Protein AF-G7GK60-F1 (afdb_monomer_lite)

Structure (mmCIF, N/CA/C/O backbone):
data_AF-G7GK60-F1
#
_entry.id   AF-G7GK60-F1
#
loop_
_atom_site.group_PDB
_atom_site.id
_atom_site.type_symbol
_atom_site.label_atom_id
_atom_site.label_alt_id
_atom_site.label_comp_id
_atom_site.label_asym_id
_atom_site.label_entity_id
_atom_site.label_seq_id
_atom_site.pdbx_PDB_ins_code
_atom_site.Cartn_x
_atom_site.Cartn_y
_atom_site.Cartn_z
_atom_site.occupancy
_atom_site.B_iso_or_equiv
_atom_site.auth_seq_id
_atom_site.auth_comp_id
_atom_site.auth_asym_id
_atom_site.auth_atom_id
_atom_site.pdbx_PDB_model_num
ATOM 1 N N . MET A 1 1 ? -18.541 -11.641 -3.230 1.00 50.59 1 MET A N 1
ATOM 2 C CA . MET A 1 1 ? -17.357 -12.045 -2.442 1.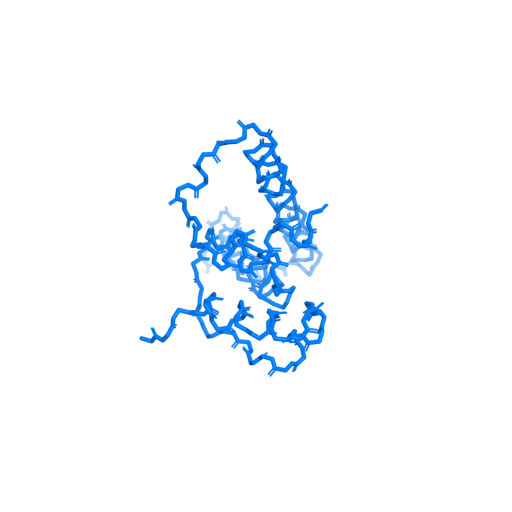00 50.59 1 MET A CA 1
ATOM 3 C C . MET A 1 1 ? -17.384 -11.275 -1.134 1.00 50.59 1 MET A C 1
ATOM 5 O O . MET A 1 1 ? -17.939 -10.181 -1.156 1.00 50.59 1 MET A O 1
ATOM 9 N N . PRO A 1 2 ? -16.880 -11.838 -0.026 1.00 58.62 2 PRO A N 1
ATOM 10 C CA . PRO A 1 2 ? -16.765 -11.103 1.232 1.00 58.62 2 PRO A CA 1
ATOM 11 C C . PRO A 1 2 ? -15.910 -9.845 1.036 1.00 58.62 2 PRO A C 1
ATOM 13 O O . PRO A 1 2 ? -15.005 -9.857 0.202 1.00 58.62 2 PRO A O 1
ATOM 16 N N . ASP A 1 3 ? -16.208 -8.781 1.779 1.00 79.81 3 ASP A N 1
ATOM 17 C CA . ASP A 1 3 ? -15.381 -7.575 1.801 1.00 79.81 3 ASP A CA 1
ATOM 18 C C . ASP A 1 3 ? -14.016 -7.924 2.422 1.00 79.81 3 ASP A C 1
ATOM 20 O O . ASP A 1 3 ? -13.942 -8.304 3.593 1.00 79.81 3 ASP A O 1
ATOM 24 N N . SER A 1 4 ? -12.948 -7.851 1.619 1.00 78.94 4 SER A N 1
ATOM 25 C CA . SER A 1 4 ? -11.566 -8.154 2.022 1.00 78.94 4 SER A CA 1
ATOM 26 C C . SER A 1 4 ? -11.163 -7.409 3.296 1.00 78.94 4 SER A C 1
ATOM 28 O O . SER A 1 4 ? -10.464 -7.952 4.149 1.00 78.94 4 SER A O 1
ATOM 30 N N . ARG A 1 5 ? -11.651 -6.176 3.441 1.00 76.81 5 ARG A N 1
ATOM 31 C CA . ARG A 1 5 ? -11.395 -5.306 4.586 1.00 76.81 5 ARG A CA 1
ATOM 32 C C . ARG A 1 5 ? -12.039 -5.847 5.856 1.00 76.81 5 ARG A C 1
ATOM 34 O O . ARG A 1 5 ? -11.348 -6.011 6.854 1.00 76.81 5 ARG A O 1
ATOM 41 N N . ALA A 1 6 ? -13.310 -6.246 5.792 1.00 79.06 6 ALA A N 1
ATOM 42 C CA . ALA A 1 6 ? -14.023 -6.854 6.919 1.00 79.06 6 ALA A CA 1
ATOM 43 C C . ALA A 1 6 ? -13.343 -8.138 7.429 1.00 79.06 6 ALA A C 1
ATOM 45 O O . ALA A 1 6 ? -13.316 -8.391 8.631 1.00 79.06 6 ALA A O 1
ATOM 46 N N . GLN A 1 7 ? -12.759 -8.938 6.530 1.00 79.94 7 GLN A N 1
ATOM 47 C CA . GLN A 1 7 ? -12.037 -10.158 6.906 1.00 79.94 7 GLN A CA 1
ATOM 48 C C . GLN A 1 7 ? -10.744 -9.868 7.670 1.00 79.94 7 GLN A C 1
ATOM 50 O O . GLN A 1 7 ? -10.505 -10.483 8.708 1.00 79.94 7 GLN A O 1
ATOM 55 N N . VAL A 1 8 ? -9.925 -8.934 7.175 1.00 79.62 8 VAL A N 1
ATOM 56 C CA . VAL A 1 8 ? -8.684 -8.532 7.854 1.00 79.62 8 VAL A CA 1
ATOM 57 C C . VAL A 1 8 ? -9.015 -7.911 9.212 1.00 79.62 8 VAL A C 1
ATOM 59 O O . VAL A 1 8 ? -8.446 -8.321 10.219 1.00 79.62 8 VAL A O 1
ATOM 62 N N . LEU A 1 9 ? -9.994 -7.003 9.265 1.00 78.19 9 LEU A N 1
ATOM 63 C CA . LEU A 1 9 ? -10.440 -6.353 10.503 1.00 78.19 9 LEU A CA 1
ATOM 64 C C . LEU A 1 9 ? -10.873 -7.354 11.576 1.00 78.19 9 LEU A C 1
ATOM 66 O O . LEU A 1 9 ? -10.480 -7.207 12.730 1.00 78.19 9 LEU A O 1
ATOM 70 N N . ALA A 1 10 ? -11.651 -8.380 11.213 1.00 79.56 10 ALA A N 1
ATOM 71 C CA . ALA A 1 10 ? -12.112 -9.389 12.164 1.00 79.56 10 ALA A CA 1
ATOM 72 C C . ALA A 1 10 ? -10.938 -10.110 12.849 1.00 79.56 10 ALA A C 1
ATOM 74 O O . ALA A 1 10 ? -10.930 -10.257 14.070 1.00 79.56 10 ALA A O 1
ATOM 75 N N . VAL A 1 11 ? -9.917 -10.491 12.075 1.00 78.81 11 VAL A N 1
ATOM 76 C CA . VAL A 1 11 ? -8.744 -11.205 12.598 1.00 78.81 11 VAL A CA 1
ATOM 77 C C . VAL A 1 11 ? -7.814 -10.276 13.376 1.00 78.81 11 VAL A C 1
ATOM 79 O O . VAL A 1 11 ? -7.332 -10.655 14.441 1.00 78.81 11 VAL A O 1
ATOM 82 N N . VAL A 1 12 ? -7.596 -9.041 12.910 1.00 77.06 12 VAL A N 1
ATOM 83 C CA . VAL A 1 12 ? -6.812 -8.052 13.670 1.00 77.06 12 VAL A CA 1
ATOM 84 C C . VAL A 1 12 ? -7.484 -7.757 15.018 1.00 77.06 12 VAL A C 1
ATOM 86 O O . VAL A 1 12 ? -6.796 -7.667 16.035 1.00 77.06 12 VAL A O 1
ATOM 89 N N . ASN A 1 13 ? -8.817 -7.653 15.063 1.00 76.69 13 ASN A N 1
ATOM 90 C CA . ASN A 1 13 ? -9.555 -7.452 16.313 1.00 76.69 13 ASN A CA 1
ATOM 91 C C . ASN A 1 13 ? -9.426 -8.636 17.278 1.00 76.69 13 ASN A C 1
ATOM 93 O O . ASN A 1 13 ? -9.263 -8.414 18.480 1.00 76.69 13 ASN A O 1
ATOM 97 N N . GLU A 1 14 ? -9.475 -9.868 16.764 1.00 79.00 14 GLU A N 1
ATOM 98 C CA . GLU A 1 14 ? -9.313 -11.091 17.557 1.00 79.00 14 GLU A CA 1
ATOM 99 C C . GLU A 1 14 ? -7.897 -11.217 18.135 1.00 79.00 14 GLU A C 1
ATOM 101 O O . GLU A 1 14 ? -7.728 -11.541 19.310 1.00 79.00 14 GLU A O 1
ATOM 106 N N . LEU A 1 15 ? -6.878 -10.920 17.328 1.00 78.69 15 LEU A N 1
ATOM 107 C CA . LEU A 1 15 ? -5.473 -11.100 17.695 1.00 78.69 15 LEU A CA 1
ATOM 108 C C . LEU A 1 15 ? -4.875 -9.910 18.452 1.00 78.69 15 LEU A C 1
ATOM 110 O O . LEU A 1 15 ? -3.854 -10.064 19.116 1.00 78.69 15 LEU A O 1
ATOM 114 N N . ALA A 1 16 ? -5.482 -8.726 18.327 1.00 74.38 16 ALA A N 1
ATOM 115 C CA . ALA A 1 16 ? -4.938 -7.447 18.785 1.00 74.38 16 ALA A CA 1
ATOM 116 C C . ALA A 1 16 ? -3.502 -7.157 18.288 1.00 74.38 16 ALA A C 1
ATOM 118 O O . ALA A 1 16 ? -2.800 -6.343 18.885 1.00 74.38 16 ALA A O 1
ATOM 119 N N . ASP A 1 17 ? -3.077 -7.791 17.187 1.00 71.81 17 ASP A N 1
ATOM 120 C CA . ASP A 1 17 ? -1.750 -7.650 16.583 1.00 71.81 17 ASP A CA 1
ATOM 121 C C . ASP A 1 17 ? -1.847 -7.669 15.043 1.00 71.81 17 ASP A C 1
ATOM 123 O O . ASP A 1 17 ? -2.212 -8.683 14.443 1.00 71.81 17 ASP A O 1
ATOM 127 N N . CYS A 1 18 ? -1.511 -6.549 14.391 1.00 67.19 18 CYS A N 1
ATOM 128 C CA . CYS A 1 18 ? -1.507 -6.409 12.932 1.00 67.19 18 CYS A CA 1
ATOM 129 C C . CYS A 1 18 ? -0.425 -7.263 12.257 1.00 67.19 18 CYS A C 1
ATOM 131 O O . CYS A 1 18 ? -0.633 -7.752 11.149 1.00 67.19 18 CYS A O 1
ATOM 133 N N . THR A 1 19 ? 0.718 -7.467 12.915 1.00 69.56 19 THR A N 1
ATOM 134 C CA . THR A 1 19 ? 1.818 -8.282 12.379 1.00 69.56 19 THR A CA 1
ATOM 135 C C . THR A 1 19 ? 1.397 -9.743 12.335 1.00 69.56 19 THR A C 1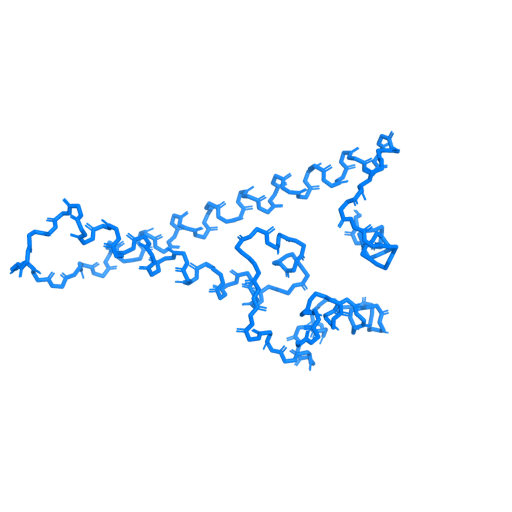
ATOM 137 O O . THR A 1 19 ? 1.524 -10.396 11.304 1.00 69.56 19 THR A O 1
ATOM 140 N N . LEU A 1 20 ? 0.806 -10.231 13.428 1.00 72.44 20 LEU A N 1
ATOM 141 C CA . LEU A 1 20 ? 0.299 -11.599 13.512 1.00 72.44 20 LEU A CA 1
ATOM 142 C C . LEU A 1 20 ? -0.899 -11.824 12.577 1.00 72.44 20 LEU A C 1
ATOM 144 O O . LEU A 1 20 ? -0.996 -12.859 11.918 1.00 72.44 20 LEU A O 1
ATOM 148 N N . ALA A 1 21 ? -1.792 -10.838 12.454 1.00 71.12 21 ALA A N 1
ATOM 149 C CA . ALA A 1 21 ? -2.8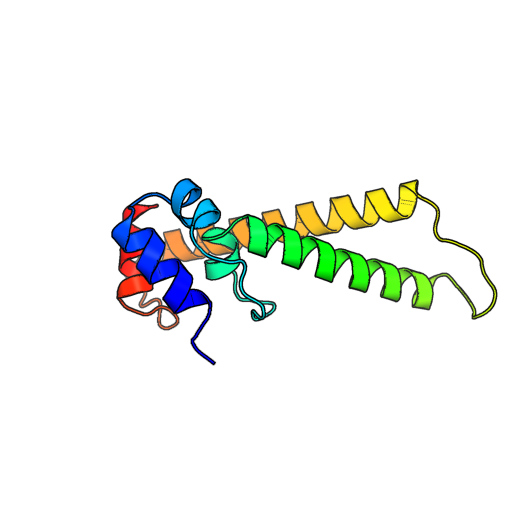82 -10.895 11.485 1.00 71.12 21 ALA A CA 1
ATOM 150 C C . ALA A 1 21 ? -2.357 -11.000 10.042 1.00 71.12 21 ALA A C 1
ATOM 152 O O . ALA A 1 21 ? -2.884 -11.790 9.258 1.00 71.12 21 ALA A O 1
ATOM 153 N N . ALA A 1 22 ? -1.280 -10.286 9.705 1.00 69.25 22 ALA A N 1
ATOM 154 C CA . ALA A 1 22 ? -0.622 -10.395 8.406 1.00 69.25 22 ALA A CA 1
ATOM 155 C C . ALA A 1 22 ? 0.077 -11.751 8.177 1.00 69.25 22 ALA A C 1
ATOM 157 O O . ALA A 1 22 ? 0.425 -12.072 7.046 1.00 69.25 22 ALA A O 1
ATOM 158 N N . GLU A 1 23 ? 0.274 -12.594 9.187 1.00 77.00 23 GLU A N 1
ATOM 159 C CA . GLU A 1 23 ? 0.771 -13.961 8.975 1.00 77.00 23 GLU A CA 1
ATOM 160 C C . GLU A 1 23 ? -0.368 -14.961 8.757 1.00 77.00 23 GLU A C 1
ATOM 162 O O . GLU A 1 23 ? -0.246 -15.892 7.959 1.00 77.00 23 GLU A O 1
ATOM 167 N N . ILE A 1 24 ? -1.495 -14.752 9.439 1.00 75.94 24 ILE A N 1
ATOM 168 C CA . ILE A 1 24 ? -2.599 -15.716 9.501 1.00 75.94 24 ILE A CA 1
ATOM 169 C C . ILE A 1 24 ? -3.636 -15.463 8.404 1.00 75.94 24 ILE A C 1
ATOM 171 O O . ILE A 1 24 ? -4.196 -16.408 7.841 1.00 75.94 24 ILE A O 1
ATOM 175 N N . VAL A 1 25 ? -3.897 -14.197 8.069 1.00 77.19 25 VAL A N 1
ATOM 176 C CA . VAL A 1 25 ? -4.889 -13.841 7.052 1.00 77.19 25 VAL A CA 1
ATOM 177 C C . VAL A 1 25 ? -4.296 -14.083 5.662 1.00 77.19 25 VAL A C 1
ATOM 179 O O . VAL A 1 25 ? -3.232 -13.542 5.343 1.00 77.19 25 VAL A O 1
ATOM 182 N N . PRO A 1 26 ? -4.957 -14.861 4.788 1.00 81.25 26 PRO A N 1
ATOM 183 C CA . PRO A 1 26 ? -4.544 -14.972 3.396 1.00 81.25 26 PRO A CA 1
ATOM 184 C C . PRO A 1 26 ? -4.590 -13.610 2.703 1.00 81.25 26 PRO A C 1
ATOM 186 O O . PRO A 1 26 ? -5.537 -12.851 2.903 1.00 81.25 26 PRO A O 1
ATOM 189 N N . LEU A 1 27 ? -3.610 -13.326 1.839 1.00 82.00 27 LEU A N 1
ATOM 190 C CA . LEU A 1 27 ? -3.605 -12.083 1.070 1.00 82.00 27 LEU A CA 1
ATOM 191 C C . LEU A 1 27 ? -4.920 -11.952 0.271 1.00 82.00 27 LEU A C 1
ATOM 193 O O . LEU A 1 27 ? -5.260 -12.862 -0.501 1.00 82.00 27 LEU A O 1
ATOM 197 N N . PRO A 1 28 ? -5.656 -10.837 0.417 1.00 84.25 28 PRO A N 1
ATOM 198 C CA . PRO A 1 28 ? -6.848 -10.575 -0.371 1.00 84.25 28 PRO A CA 1
ATOM 199 C C . PRO A 1 28 ? -6.582 -10.677 -1.873 1.00 84.25 28 PRO A C 1
ATOM 201 O O . PRO A 1 28 ? -5.586 -10.174 -2.385 1.00 84.25 28 PRO A O 1
ATOM 204 N N . LYS A 1 29 ? -7.505 -11.291 -2.620 1.00 83.75 29 LYS A N 1
ATOM 205 C CA . LYS A 1 29 ? -7.374 -11.408 -4.086 1.00 83.75 29 LYS A CA 1
ATOM 206 C C . LYS A 1 29 ? -7.727 -10.117 -4.828 1.00 83.75 29 LYS A C 1
ATOM 208 O O . LYS A 1 29 ? -7.382 -9.980 -5.999 1.00 83.75 29 LYS A O 1
ATOM 213 N N . GLN A 1 30 ? -8.490 -9.229 -4.189 1.00 86.38 30 GLN A N 1
ATOM 214 C CA . GLN A 1 30 ? -9.010 -7.993 -4.769 1.00 86.38 30 GLN A CA 1
ATOM 215 C C . GLN A 1 30 ? -9.132 -6.915 -3.684 1.00 86.38 30 GLN A C 1
ATOM 217 O O . GLN A 1 30 ? -9.516 -7.216 -2.552 1.00 86.38 30 GLN A O 1
ATOM 222 N N . TRP A 1 31 ? -8.837 -5.672 -4.063 1.00 91.69 31 TRP A N 1
ATOM 223 C CA . TRP A 1 31 ? -8.995 -4.454 -3.264 1.00 91.69 31 TRP A CA 1
ATOM 224 C C . TRP A 1 31 ? -9.267 -3.262 -4.193 1.00 91.69 31 TRP A C 1
ATOM 226 O O . TRP A 1 31 ? -9.051 -3.346 -5.410 1.00 91.69 31 TRP A O 1
ATOM 236 N N . ARG A 1 32 ? -9.758 -2.150 -3.636 1.00 88.94 32 ARG A N 1
ATOM 237 C CA . ARG A 1 32 ? -9.914 -0.891 -4.381 1.00 88.94 32 ARG A CA 1
ATOM 238 C C . ARG A 1 32 ? -8.608 -0.101 -4.371 1.00 88.94 32 ARG A C 1
ATOM 240 O O . ARG A 1 32 ? -7.812 -0.222 -3.453 1.00 88.94 32 ARG A O 1
ATOM 247 N N . SER A 1 33 ? -8.369 0.720 -5.392 1.00 88.00 33 SER A N 1
ATOM 248 C CA . SER A 1 33 ? -7.114 1.487 -5.501 1.00 88.00 33 SER A CA 1
ATOM 249 C C . SER A 1 33 ? -6.940 2.582 -4.444 1.00 88.00 33 SER A C 1
ATOM 251 O O . SER A 1 33 ? -5.835 3.095 -4.287 1.00 88.00 33 SER A O 1
ATOM 253 N N . ASP A 1 34 ? -8.030 2.952 -3.782 1.00 88.31 34 ASP A N 1
ATOM 254 C CA . ASP A 1 34 ? -8.159 3.968 -2.740 1.00 88.31 34 ASP A CA 1
ATOM 255 C C . ASP A 1 34 ? -8.454 3.355 -1.358 1.00 88.31 34 ASP A C 1
ATOM 257 O O . ASP A 1 34 ? -8.858 4.065 -0.443 1.00 88.31 34 ASP A O 1
ATOM 261 N N . ASP A 1 35 ? -8.243 2.046 -1.185 1.00 89.44 35 ASP A N 1
ATOM 262 C CA . ASP A 1 35 ? -8.499 1.330 0.071 1.00 89.44 35 ASP A CA 1
ATOM 263 C C . ASP A 1 35 ? -7.363 1.539 1.093 1.00 89.44 35 ASP A C 1
ATOM 265 O O . ASP A 1 35 ? -6.691 0.605 1.534 1.00 89.44 35 ASP A O 1
ATOM 269 N N . TYR A 1 36 ? -7.106 2.804 1.441 1.00 87.62 36 TYR A N 1
ATOM 270 C CA . TYR A 1 36 ? -5.985 3.204 2.300 1.00 87.62 36 TYR A CA 1
ATOM 271 C C . TYR A 1 36 ? -6.045 2.587 3.697 1.00 87.62 36 TYR A C 1
ATOM 273 O O . TYR A 1 36 ? -4.996 2.343 4.293 1.00 87.62 36 TYR A O 1
ATOM 281 N N . LEU A 1 37 ? -7.246 2.281 4.198 1.00 85.50 37 LEU A N 1
ATOM 282 C CA . LEU A 1 37 ? -7.393 1.567 5.460 1.00 85.50 37 LEU A CA 1
ATOM 283 C C . LEU A 1 37 ? -6.847 0.140 5.345 1.00 85.50 37 LEU A C 1
ATOM 285 O O . LEU A 1 37 ? -6.061 -0.279 6.189 1.00 85.50 37 LEU A O 1
ATOM 289 N N . LEU A 1 38 ? -7.199 -0.591 4.284 1.00 86.56 38 LEU A N 1
ATOM 290 C CA . LEU A 1 38 ? -6.674 -1.936 4.058 1.00 86.56 38 LEU A CA 1
ATOM 291 C C . LEU A 1 38 ? -5.151 -1.930 3.850 1.00 86.56 38 LEU A C 1
ATOM 293 O O . LEU A 1 38 ? -4.464 -2.805 4.370 1.00 86.56 38 LEU A O 1
ATOM 297 N N . PHE A 1 39 ? -4.617 -0.934 3.138 1.00 90.00 39 PHE A N 1
ATOM 298 C CA . PHE A 1 39 ? -3.167 -0.769 2.961 1.00 90.00 39 PHE A CA 1
ATOM 299 C C . PHE A 1 39 ? -2.449 -0.517 4.289 1.00 90.00 39 PHE A C 1
ATOM 301 O O . PHE A 1 39 ? -1.329 -0.981 4.485 1.00 90.00 39 PHE A O 1
ATOM 308 N N . TRP A 1 40 ? -3.085 0.216 5.202 1.00 85.31 40 TRP A N 1
ATOM 309 C CA . TRP A 1 40 ? -2.541 0.464 6.531 1.00 85.31 40 TRP A CA 1
ATOM 310 C C . TRP A 1 40 ? -2.607 -0.777 7.433 1.00 85.31 40 TRP A C 1
ATOM 312 O O . TRP A 1 40 ? -1.650 -1.048 8.155 1.00 85.31 40 TRP A O 1
ATOM 322 N N . LEU A 1 41 ? -3.700 -1.544 7.364 1.00 82.25 41 LEU A N 1
ATOM 323 C CA . LEU A 1 41 ? -3.921 -2.740 8.186 1.00 82.25 41 LEU A CA 1
ATOM 324 C C . LEU A 1 41 ? -3.067 -3.944 7.762 1.00 82.25 41 LEU A C 1
ATOM 326 O O . LEU A 1 41 ? -2.658 -4.727 8.616 1.00 82.25 41 LEU A O 1
ATOM 330 N N . ASP A 1 42 ? -2.808 -4.113 6.462 1.00 86.19 42 ASP A N 1
ATOM 331 C CA . ASP A 1 42 ? -2.014 -5.224 5.929 1.00 86.19 42 ASP A CA 1
ATOM 332 C C . ASP A 1 42 ? -0.875 -4.709 5.025 1.00 86.19 42 ASP A C 1
ATOM 334 O O . ASP A 1 42 ? -1.093 -4.421 3.839 1.00 86.19 42 ASP A O 1
ATOM 338 N N . PRO A 1 43 ? 0.373 -4.650 5.537 1.00 85.12 43 PRO A N 1
ATOM 339 C CA . PRO A 1 43 ? 1.534 -4.189 4.776 1.00 85.12 43 PRO A CA 1
ATOM 340 C C . PRO A 1 43 ? 1.790 -4.976 3.484 1.00 85.12 43 PRO A C 1
ATOM 342 O O . PRO A 1 43 ? 2.380 -4.447 2.541 1.00 85.12 43 PRO A O 1
ATOM 345 N N . ARG A 1 44 ? 1.335 -6.233 3.400 1.00 89.06 44 ARG A N 1
ATOM 346 C CA . ARG A 1 44 ? 1.483 -7.053 2.188 1.00 89.06 44 ARG A CA 1
ATOM 347 C C . ARG A 1 44 ? 0.553 -6.564 1.082 1.00 89.06 44 ARG A C 1
ATOM 349 O O . ARG A 1 44 ? 0.925 -6.610 -0.089 1.00 89.06 44 ARG A O 1
ATOM 356 N N . VAL A 1 45 ? -0.638 -6.075 1.440 1.00 91.00 45 VAL A N 1
ATOM 357 C CA . VAL A 1 45 ? -1.554 -5.443 0.479 1.00 91.00 45 VAL A CA 1
ATOM 358 C C . VAL A 1 45 ? -0.976 -4.111 0.008 1.00 91.00 45 VAL A C 1
ATOM 360 O O . VAL A 1 45 ? -1.033 -3.829 -1.188 1.00 91.00 45 VAL A O 1
ATOM 363 N N . ALA A 1 46 ? -0.358 -3.329 0.900 1.00 91.75 46 ALA A N 1
ATOM 364 C CA . ALA A 1 46 ? 0.338 -2.101 0.510 1.00 91.75 46 ALA A CA 1
ATOM 365 C C . ALA A 1 46 ? 1.476 -2.370 -0.490 1.00 91.75 46 ALA A C 1
ATOM 367 O O . ALA A 1 46 ? 1.560 -1.688 -1.512 1.00 91.75 46 ALA A O 1
ATOM 368 N N . GLU A 1 47 ? 2.307 -3.392 -0.257 1.00 93.12 47 GLU A N 1
ATOM 369 C CA . GLU A 1 47 ? 3.375 -3.757 -1.199 1.00 93.12 47 GLU A CA 1
ATOM 370 C C . GLU A 1 47 ? 2.806 -4.256 -2.537 1.00 93.12 47 GLU A C 1
ATOM 372 O O . GLU A 1 47 ? 3.241 -3.816 -3.602 1.00 93.12 47 GLU A O 1
ATOM 377 N N . ALA A 1 48 ? 1.771 -5.101 -2.514 1.00 93.31 48 ALA A N 1
ATOM 378 C CA . ALA A 1 48 ? 1.124 -5.577 -3.737 1.00 93.31 48 ALA A CA 1
ATOM 379 C C . ALA A 1 48 ? 0.479 -4.431 -4.546 1.00 93.31 48 ALA A C 1
ATOM 381 O O . ALA A 1 48 ? 0.480 -4.441 -5.785 1.00 93.31 48 ALA A O 1
ATOM 382 N N . GLU A 1 49 ? -0.059 -3.417 -3.866 1.00 95.69 49 GLU A N 1
ATOM 383 C CA . GLU A 1 49 ? -0.553 -2.193 -4.493 1.00 95.69 49 GLU A CA 1
ATOM 384 C C . GLU A 1 49 ? 0.589 -1.354 -5.081 1.00 95.69 49 GLU A C 1
ATOM 386 O O . GLU A 1 49 ? 0.463 -0.882 -6.217 1.00 95.69 49 GLU A O 1
ATOM 391 N N . ALA A 1 50 ? 1.713 -1.215 -4.372 1.00 95.94 50 ALA A N 1
ATOM 392 C CA . ALA A 1 50 ? 2.904 -0.549 -4.891 1.00 95.94 50 ALA A CA 1
ATOM 393 C C . ALA A 1 50 ? 3.390 -1.225 -6.182 1.00 95.94 50 ALA A C 1
ATOM 395 O O . ALA A 1 50 ? 3.512 -0.562 -7.210 1.00 95.94 50 ALA 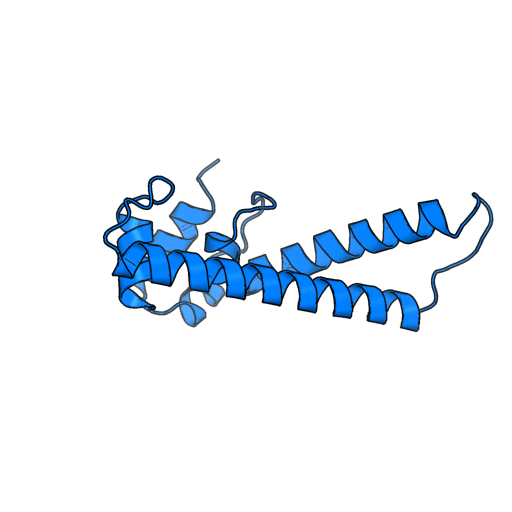A O 1
ATOM 396 N N . GLU A 1 51 ? 3.534 -2.553 -6.198 1.00 95.38 51 GLU A N 1
ATOM 397 C CA . GLU A 1 51 ? 3.911 -3.311 -7.398 1.00 95.38 51 GLU A CA 1
ATOM 398 C C . GLU A 1 51 ? 2.926 -3.114 -8.561 1.00 95.38 51 GLU A C 1
ATOM 400 O O . GLU A 1 51 ? 3.312 -3.002 -9.733 1.00 95.38 51 GLU A O 1
ATOM 405 N N . ARG A 1 52 ? 1.620 -3.073 -8.270 1.00 95.12 52 ARG A N 1
ATOM 406 C CA . ARG A 1 52 ? 0.582 -2.803 -9.274 1.00 95.12 52 ARG A CA 1
ATOM 407 C C . ARG A 1 52 ? 0.731 -1.399 -9.865 1.00 95.12 52 ARG A C 1
ATOM 409 O O . ARG A 1 52 ? 0.618 -1.242 -11.086 1.00 95.12 52 ARG A O 1
ATOM 416 N N . ARG A 1 53 ? 0.986 -0.387 -9.031 1.00 96.38 53 ARG A N 1
ATOM 417 C CA . ARG A 1 53 ? 1.223 1.003 -9.454 1.00 96.38 53 ARG A CA 1
ATOM 418 C C . ARG A 1 53 ? 2.529 1.137 -10.238 1.00 96.38 53 ARG A C 1
ATOM 420 O O . ARG A 1 53 ? 2.512 1.768 -11.292 1.00 96.38 53 ARG A O 1
ATOM 427 N N . THR A 1 54 ? 3.600 0.460 -9.825 1.00 95.88 54 THR A N 1
ATOM 428 C CA . THR A 1 54 ? 4.879 0.403 -10.549 1.00 95.88 54 THR A CA 1
ATOM 429 C C . THR A 1 54 ? 4.699 -0.189 -11.941 1.00 95.88 54 THR A C 1
ATOM 431 O O . THR A 1 54 ? 5.103 0.432 -12.919 1.00 95.88 54 THR A O 1
ATOM 434 N N . ARG A 1 55 ? 3.997 -1.324 -12.083 1.00 94.00 55 ARG A N 1
ATOM 435 C CA . ARG A 1 55 ? 3.689 -1.901 -13.408 1.00 94.00 55 ARG A CA 1
ATOM 436 C C . ARG A 1 55 ? 2.928 -0.928 -14.312 1.00 94.00 55 ARG A C 1
ATOM 438 O O . ARG A 1 55 ? 3.219 -0.840 -15.504 1.00 94.00 55 ARG A O 1
ATOM 445 N N . ARG A 1 56 ? 1.970 -0.175 -13.761 1.00 94.50 56 ARG A N 1
ATOM 446 C CA . ARG A 1 56 ? 1.233 0.858 -14.511 1.00 94.50 56 ARG A CA 1
ATOM 447 C C . ARG A 1 56 ? 2.122 2.035 -14.903 1.00 94.50 56 ARG A C 1
ATOM 449 O O . ARG A 1 56 ? 2.010 2.511 -16.028 1.00 94.50 56 ARG A O 1
ATOM 456 N N . ALA A 1 57 ? 2.979 2.501 -13.999 1.00 94.19 57 ALA A N 1
ATOM 457 C CA . ALA A 1 57 ? 3.916 3.586 -14.264 1.00 94.19 57 ALA A CA 1
ATOM 458 C C . ALA A 1 57 ? 4.921 3.195 -15.355 1.00 94.19 57 ALA A C 1
ATOM 460 O O . ALA A 1 57 ? 5.104 3.949 -16.303 1.00 94.19 57 ALA A O 1
ATOM 461 N N . ILE A 1 58 ? 5.454 1.973 -15.298 1.00 91.25 58 ILE A N 1
ATOM 462 C CA . ILE A 1 58 ? 6.301 1.388 -16.343 1.00 91.25 58 ILE A CA 1
ATOM 463 C C . ILE A 1 58 ? 5.573 1.345 -17.693 1.00 91.25 58 ILE A C 1
ATOM 465 O O . ILE A 1 58 ? 6.134 1.750 -18.707 1.00 91.25 58 ILE A O 1
ATOM 469 N N . SER A 1 59 ? 4.313 0.895 -17.721 1.00 90.19 59 SER A N 1
ATOM 470 C CA . SER A 1 59 ? 3.514 0.886 -18.956 1.00 90.19 59 SER A CA 1
ATOM 471 C C . SER A 1 59 ? 3.352 2.292 -19.538 1.00 90.19 59 SER A C 1
ATOM 473 O O . SER A 1 59 ? 3.563 2.486 -20.728 1.00 90.19 59 SER A O 1
ATOM 475 N N . ARG A 1 60 ? 3.036 3.288 -18.699 1.00 90.50 60 ARG A N 1
ATOM 476 C CA . ARG A 1 60 ? 2.920 4.690 -19.132 1.00 90.50 60 ARG A CA 1
ATOM 477 C C . ARG A 1 60 ? 4.248 5.251 -19.625 1.00 90.50 60 ARG A C 1
ATOM 479 O O . ARG A 1 60 ? 4.266 6.002 -20.593 1.00 90.50 60 ARG A O 1
ATOM 486 N N . TRP A 1 61 ? 5.346 4.896 -18.965 1.00 89.00 61 TRP A N 1
ATOM 487 C CA . TRP A 1 61 ? 6.681 5.291 -19.387 1.00 89.00 61 TRP A CA 1
ATOM 488 C C . TRP A 1 61 ? 6.973 4.757 -20.792 1.00 89.00 61 TRP A C 1
ATOM 490 O O . TRP A 1 61 ? 7.409 5.532 -21.643 1.00 89.00 61 TRP A O 1
ATOM 500 N N . TYR A 1 62 ? 6.654 3.482 -21.065 1.00 86.25 62 TYR A N 1
ATOM 501 C CA . TYR A 1 62 ? 6.767 2.899 -22.407 1.00 86.25 62 TYR A CA 1
ATOM 502 C C . TYR A 1 62 ? 5.946 3.686 -23.427 1.00 86.25 62 TYR A C 1
ATOM 504 O O . TYR A 1 62 ? 6.498 4.085 -24.448 1.00 86.25 62 TYR A O 1
ATOM 512 N N . ASP A 1 63 ? 4.674 3.962 -23.133 1.00 85.94 63 ASP A N 1
ATOM 513 C CA . ASP A 1 63 ? 3.784 4.692 -24.046 1.00 85.94 63 ASP A CA 1
ATOM 514 C C . ASP A 1 63 ? 4.312 6.098 -24.397 1.00 85.94 63 ASP A C 1
ATOM 516 O O . ASP A 1 63 ? 4.047 6.612 -25.483 1.00 85.94 63 ASP A O 1
ATOM 520 N N . GLN A 1 64 ? 5.059 6.730 -23.485 1.00 85.88 64 GLN A N 1
ATOM 521 C CA . GLN A 1 64 ? 5.587 8.091 -23.639 1.00 85.88 64 GLN A CA 1
ATOM 522 C C . GLN A 1 64 ? 6.970 8.151 -24.297 1.00 85.88 64 GLN A C 1
ATOM 524 O O . GLN A 1 64 ? 7.252 9.090 -25.040 1.00 85.88 64 GLN A O 1
ATOM 529 N N . HIS A 1 65 ? 7.841 7.180 -24.019 1.00 79.25 65 HIS A N 1
ATOM 530 C CA . HIS A 1 65 ? 9.257 7.233 -24.407 1.00 79.25 65 HIS A CA 1
ATOM 531 C C . HIS A 1 65 ? 9.598 6.292 -25.558 1.00 79.25 65 HIS A C 1
ATOM 533 O O . HIS A 1 65 ? 10.615 6.468 -26.229 1.00 79.25 65 HIS A O 1
ATOM 539 N N . CYS A 1 66 ? 8.760 5.287 -25.801 1.00 66.88 66 CYS A N 1
ATOM 540 C CA . CYS A 1 66 ? 8.999 4.283 -26.816 1.00 66.88 66 CYS A CA 1
ATOM 541 C C . CYS A 1 66 ? 7.934 4.370 -27.907 1.00 66.88 66 CYS A C 1
ATOM 543 O O . CYS A 1 66 ? 6.757 4.095 -27.692 1.00 66.88 66 CYS A O 1
ATOM 545 N N . GLY A 1 67 ? 8.368 4.643 -29.138 1.00 60.84 67 GLY A N 1
ATOM 546 C CA . GLY A 1 67 ? 7.640 4.111 -30.284 1.00 60.84 67 GLY A CA 1
ATOM 547 C C . GLY A 1 67 ? 7.673 2.577 -30.229 1.00 60.84 67 GLY A C 1
ATOM 548 O O . GLY A 1 67 ? 8.589 1.997 -29.655 1.00 60.84 67 GLY A O 1
ATOM 549 N N . TRP A 1 68 ? 6.712 1.925 -30.881 1.00 53.91 68 TRP A N 1
ATOM 550 C CA . TRP A 1 68 ? 6.515 0.485 -31.142 1.00 53.91 68 TRP A CA 1
ATOM 551 C C . TRP A 1 68 ? 7.759 -0.377 -31.502 1.00 53.91 68 TRP A C 1
ATOM 553 O O . TRP A 1 68 ? 7.610 -1.562 -31.787 1.00 53.91 68 TRP A O 1
ATOM 563 N N . ARG A 1 69 ? 8.984 0.171 -31.506 1.00 51.44 69 ARG A N 1
ATOM 564 C CA . ARG A 1 69 ? 10.244 -0.484 -31.891 1.00 51.44 69 ARG A CA 1
ATOM 565 C C . ARG A 1 69 ? 11.404 -0.392 -30.887 1.00 51.44 69 ARG A C 1
ATOM 567 O O . ARG A 1 69 ? 12.445 -0.981 -31.172 1.00 51.44 69 ARG A O 1
ATOM 574 N N . THR A 1 70 ? 11.302 0.314 -29.763 1.00 57.06 70 THR A N 1
ATOM 575 C CA . THR A 1 70 ? 12.451 0.476 -28.845 1.00 57.06 70 THR A CA 1
ATOM 576 C C . THR A 1 70 ? 12.495 -0.573 -27.728 1.00 57.06 70 THR A C 1
ATOM 578 O O . THR A 1 70 ? 11.468 -1.077 -27.285 1.00 57.06 70 THR A O 1
ATOM 581 N N . GLY A 1 71 ? 13.724 -0.968 -27.368 1.00 66.69 71 GLY A N 1
ATOM 582 C CA . GLY A 1 71 ? 14.059 -2.136 -26.547 1.00 66.69 71 GLY A CA 1
ATOM 583 C C . GLY A 1 71 ? 13.700 -2.043 -25.059 1.00 66.69 71 GLY A C 1
ATOM 584 O O . GLY A 1 71 ? 12.990 -1.146 -24.619 1.00 66.69 71 GLY A O 1
ATOM 585 N N . ARG A 1 72 ? 14.196 -3.022 -24.287 1.00 73.31 72 ARG A N 1
ATOM 586 C CA . ARG A 1 72 ? 13.919 -3.189 -22.847 1.00 73.31 72 ARG A CA 1
ATOM 587 C C . ARG A 1 72 ? 14.245 -1.913 -22.056 1.00 73.31 72 ARG A C 1
ATOM 589 O O . ARG A 1 72 ? 15.322 -1.351 -22.243 1.00 73.31 72 ARG A O 1
ATOM 596 N N . ILE A 1 73 ? 13.358 -1.527 -21.134 1.00 78.50 73 ILE A N 1
ATOM 597 C CA . ILE A 1 73 ? 13.630 -0.486 -20.129 1.00 78.50 73 ILE A CA 1
ATOM 598 C C . ILE A 1 73 ? 14.913 -0.824 -19.347 1.00 78.50 73 ILE A C 1
ATOM 600 O O . ILE A 1 73 ? 15.077 -1.976 -18.928 1.00 78.50 73 ILE A O 1
ATOM 604 N N . PRO A 1 74 ? 15.815 0.152 -19.126 1.00 85.62 74 PRO A N 1
ATOM 605 C CA . PRO A 1 74 ? 16.969 -0.022 -18.251 1.00 85.62 74 PRO A CA 1
ATOM 606 C C . PRO A 1 74 ? 16.560 -0.440 -16.832 1.00 85.62 74 PRO A C 1
ATOM 608 O O . PRO A 1 74 ? 15.600 0.085 -16.270 1.00 85.62 74 PRO A O 1
ATOM 611 N N . VAL A 1 75 ? 17.315 -1.350 -16.214 1.00 86.75 75 VAL A N 1
ATOM 612 C CA . VAL A 1 75 ? 17.024 -1.822 -14.845 1.00 86.75 75 VAL A CA 1
ATOM 613 C C . VAL A 1 75 ? 16.990 -0.659 -13.851 1.00 86.75 75 VAL A C 1
ATOM 615 O O . VAL A 1 75 ? 16.047 -0.563 -13.076 1.00 86.75 75 VAL A O 1
ATOM 618 N N . SER A 1 76 ? 17.929 0.283 -13.964 1.00 88.88 76 SER A N 1
ATOM 619 C CA . SER A 1 76 ? 17.979 1.488 -13.128 1.00 88.88 76 SER A CA 1
ATOM 620 C C . SER A 1 76 ? 16.715 2.349 -13.229 1.00 88.88 76 SER A C 1
ATOM 622 O O . SER A 1 76 ? 16.283 2.931 -12.242 1.00 88.88 76 SER A O 1
ATOM 624 N N . GLU A 1 77 ? 16.094 2.40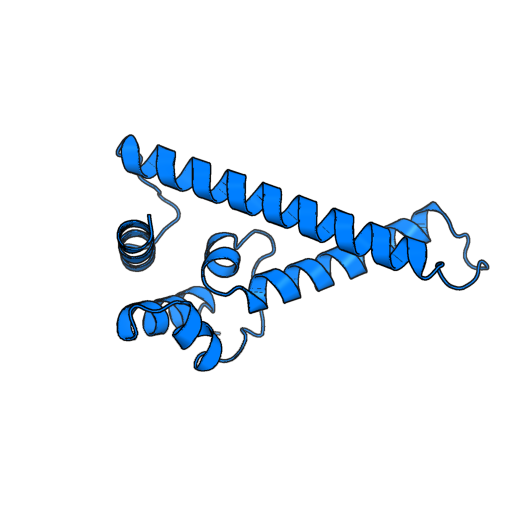8 -14.408 1.00 90.38 77 GLU A N 1
ATOM 625 C CA . GLU A 1 77 ? 14.850 3.155 -14.622 1.00 90.38 77 GLU A CA 1
ATOM 626 C C . GLU A 1 77 ? 13.665 2.430 -13.972 1.00 90.38 77 GLU A C 1
ATOM 628 O O . GLU A 1 77 ? 12.822 3.041 -13.323 1.00 90.38 77 GLU A O 1
ATOM 633 N N . THR A 1 78 ? 13.630 1.099 -14.090 1.00 88.38 78 THR A N 1
ATOM 634 C CA . THR A 1 78 ? 12.622 0.260 -13.420 1.00 88.38 78 THR A CA 1
ATOM 635 C C . THR A 1 78 ? 12.708 0.405 -11.900 1.00 88.38 78 THR A C 1
ATOM 637 O O . THR A 1 78 ? 11.681 0.522 -11.230 1.00 88.38 78 THR A O 1
ATOM 640 N N . GLU A 1 79 ? 13.927 0.414 -11.361 1.00 92.06 79 GLU A N 1
ATOM 641 C CA . GLU A 1 79 ? 14.200 0.612 -9.938 1.00 92.06 79 GLU A CA 1
ATOM 642 C C . GLU A 1 79 ? 13.792 2.014 -9.477 1.00 92.06 79 GLU A C 1
ATOM 644 O O . GLU A 1 79 ? 13.100 2.126 -8.467 1.00 92.06 79 GLU A O 1
ATOM 649 N N . SER A 1 80 ? 14.130 3.058 -10.245 1.00 95.00 80 SER A N 1
ATOM 650 C CA . SER A 1 80 ? 13.733 4.441 -9.946 1.00 95.00 80 SER A CA 1
ATOM 651 C C . SER A 1 80 ? 12.213 4.593 -9.909 1.00 95.00 80 SER A C 1
ATOM 653 O O . SER A 1 80 ? 11.669 5.034 -8.903 1.00 95.00 80 SER A O 1
ATOM 655 N N . ILE A 1 81 ? 11.502 4.125 -10.943 1.00 93.62 81 ILE A N 1
ATOM 656 C CA . ILE A 1 81 ? 10.029 4.163 -10.981 1.00 93.62 81 ILE A CA 1
ATOM 657 C C . ILE A 1 81 ? 9.435 3.392 -9.792 1.00 93.62 81 ILE A C 1
ATOM 659 O O . ILE A 1 81 ? 8.433 3.800 -9.205 1.00 93.62 81 ILE A O 1
ATOM 663 N N . GLY A 1 82 ? 10.032 2.252 -9.435 1.00 94.94 82 GLY A N 1
ATOM 664 C CA . GLY A 1 82 ? 9.624 1.467 -8.274 1.00 94.94 82 GLY A CA 1
ATOM 665 C C . GLY A 1 82 ? 9.809 2.206 -6.947 1.00 94.94 82 GLY A C 1
ATOM 666 O O . GLY A 1 82 ? 8.941 2.109 -6.079 1.00 94.94 82 GLY A O 1
ATOM 667 N N . ALA A 1 83 ? 10.916 2.930 -6.780 1.00 96.12 83 ALA A N 1
ATOM 668 C CA . ALA A 1 83 ? 11.192 3.736 -5.596 1.00 96.12 83 ALA A CA 1
ATOM 669 C C . ALA A 1 83 ? 10.219 4.919 -5.487 1.00 96.12 83 ALA A C 1
ATOM 671 O O . ALA A 1 83 ? 9.558 5.056 -4.458 1.00 96.12 83 ALA A O 1
ATOM 672 N N . ASP A 1 84 ? 10.037 5.676 -6.572 1.00 97.31 84 ASP A N 1
ATOM 673 C CA . ASP A 1 84 ? 9.142 6.839 -6.624 1.00 97.31 84 ASP A CA 1
ATOM 674 C C . ASP A 1 84 ? 7.693 6.454 -6.290 1.00 97.31 84 ASP A C 1
ATOM 676 O O . ASP A 1 84 ? 6.997 7.137 -5.539 1.00 97.31 84 ASP A O 1
ATOM 680 N N . VAL A 1 85 ? 7.224 5.315 -6.813 1.00 97.19 85 VAL A N 1
ATOM 681 C CA . VAL A 1 85 ? 5.874 4.810 -6.526 1.00 97.19 85 VAL A CA 1
ATOM 682 C C . VAL A 1 85 ? 5.712 4.435 -5.054 1.00 97.19 85 VAL A C 1
ATOM 684 O O . VAL A 1 85 ? 4.670 4.736 -4.467 1.00 97.19 85 VAL A O 1
ATOM 687 N N . ARG A 1 86 ? 6.713 3.782 -4.451 1.00 96.44 86 ARG A N 1
ATOM 688 C CA . ARG A 1 86 ? 6.671 3.418 -3.026 1.00 96.44 86 ARG A CA 1
ATOM 689 C C . ARG A 1 86 ? 6.706 4.654 -2.136 1.00 96.44 86 ARG A C 1
ATOM 691 O O . ARG A 1 86 ? 5.948 4.717 -1.172 1.00 96.44 86 ARG A O 1
ATOM 698 N N . GLU A 1 87 ? 7.531 5.641 -2.473 1.00 96.94 87 GLU A N 1
ATOM 699 C CA . GLU A 1 87 ? 7.583 6.916 -1.757 1.00 96.94 87 GLU A CA 1
ATOM 700 C C . GLU A 1 87 ? 6.252 7.676 -1.862 1.00 96.94 87 GLU A C 1
ATOM 702 O O . GLU A 1 87 ? 5.716 8.112 -0.842 1.00 96.94 87 GLU A O 1
ATOM 707 N N . SER A 1 88 ? 5.653 7.739 -3.057 1.00 96.75 88 SER A N 1
ATOM 708 C CA . SER A 1 88 ? 4.321 8.326 -3.265 1.00 96.75 88 SER A CA 1
ATOM 709 C C . SER A 1 88 ? 3.258 7.630 -2.417 1.00 96.75 88 SER A C 1
ATOM 711 O O . SER A 1 88 ? 2.506 8.296 -1.707 1.00 96.75 88 SER A O 1
ATOM 713 N N . LEU A 1 89 ? 3.201 6.292 -2.447 1.00 95.44 89 LEU A N 1
ATOM 714 C CA . LEU A 1 89 ? 2.220 5.533 -1.667 1.00 95.44 89 LEU A CA 1
ATOM 715 C C . LEU A 1 89 ? 2.417 5.748 -0.163 1.00 95.44 89 LEU A C 1
ATOM 717 O O . LEU A 1 89 ? 1.442 5.919 0.565 1.00 95.44 89 LEU A O 1
ATOM 721 N N . LYS A 1 90 ? 3.667 5.794 0.306 1.00 94.31 90 LYS A N 1
ATOM 722 C CA . LYS A 1 90 ? 3.977 6.111 1.701 1.00 94.31 90 LYS A CA 1
ATOM 723 C C . LYS A 1 90 ? 3.458 7.500 2.085 1.00 94.31 90 LYS A C 1
ATOM 725 O O . LYS A 1 90 ? 2.792 7.625 3.110 1.00 94.31 90 LYS A O 1
ATOM 730 N N . GLY A 1 91 ? 3.699 8.515 1.256 1.00 94.69 91 GLY A N 1
ATOM 731 C CA . GLY A 1 91 ? 3.175 9.864 1.478 1.00 94.69 91 GLY A CA 1
ATOM 732 C C . GLY A 1 91 ? 1.642 9.908 1.503 1.00 94.69 91 GLY A C 1
ATOM 733 O O . GLY A 1 91 ? 1.055 10.551 2.371 1.00 94.69 91 GLY A O 1
ATOM 734 N N . GLU A 1 92 ? 0.974 9.173 0.610 1.00 94.44 92 GLU A N 1
ATOM 735 C CA . GLU A 1 92 ? -0.491 9.042 0.613 1.00 94.44 92 GLU A CA 1
ATOM 736 C C . GLU A 1 92 ? -1.012 8.415 1.917 1.00 94.44 92 GLU A C 1
ATOM 738 O O . GLU A 1 92 ? -1.982 8.916 2.491 1.00 94.44 92 GLU A O 1
ATOM 743 N N . LEU A 1 93 ? -0.348 7.369 2.424 1.00 91.81 93 LEU A N 1
ATOM 744 C CA . LEU A 1 93 ? -0.705 6.718 3.691 1.00 91.81 93 LEU A CA 1
ATOM 745 C C . LEU A 1 93 ? -0.469 7.627 4.904 1.00 91.81 93 LEU A C 1
ATOM 747 O O . LEU A 1 93 ? -1.274 7.631 5.835 1.00 91.81 93 LEU A O 1
ATOM 751 N N . GLU A 1 94 ? 0.592 8.432 4.899 1.00 91.00 94 GLU A N 1
ATOM 752 C CA . GLU A 1 94 ? 0.850 9.427 5.947 1.00 91.00 94 GLU A CA 1
ATOM 753 C C . GLU A 1 94 ? -0.210 10.539 5.952 1.00 91.00 94 GLU A C 1
ATOM 755 O O . GLU A 1 94 ? -0.694 10.936 7.019 1.00 91.00 94 GLU A O 1
ATOM 760 N N . VAL A 1 95 ? -0.625 11.010 4.771 1.00 90.81 95 VAL A N 1
ATOM 761 C CA . VAL A 1 95 ? -1.724 11.976 4.622 1.00 90.81 95 VAL A CA 1
ATOM 762 C C . VAL A 1 95 ? -3.039 11.372 5.104 1.00 90.81 95 VAL A C 1
ATOM 764 O O . VAL A 1 95 ? -3.760 12.020 5.864 1.00 90.81 95 VAL A O 1
ATOM 767 N N . PHE A 1 96 ? -3.337 10.134 4.705 1.00 88.75 96 PHE A N 1
ATOM 768 C CA . PHE A 1 96 ? -4.506 9.394 5.171 1.00 88.75 96 PHE A CA 1
ATOM 769 C C . PHE A 1 96 ? -4.524 9.294 6.701 1.00 88.75 96 PHE A C 1
ATOM 771 O O . PHE A 1 96 ? -5.485 9.734 7.331 1.00 88.75 96 PHE A O 1
ATOM 778 N N . ARG A 1 97 ? -3.427 8.830 7.311 1.00 86.19 97 ARG A N 1
ATOM 779 C CA . ARG A 1 97 ? -3.285 8.729 8.771 1.00 86.19 97 ARG A CA 1
ATOM 780 C C . ARG A 1 97 ? -3.473 10.078 9.463 1.00 86.19 97 ARG A C 1
ATOM 782 O O . ARG A 1 97 ? -4.114 10.153 10.508 1.00 86.19 97 ARG A O 1
ATOM 789 N N . SER A 1 98 ? -2.919 11.147 8.896 1.00 85.56 98 SER A N 1
ATOM 790 C CA . SER A 1 98 ? -3.033 12.496 9.462 1.00 85.56 98 SER A CA 1
ATOM 791 C C . SER A 1 98 ? -4.476 13.003 9.444 1.00 85.56 98 SER A C 1
ATOM 793 O O . SER A 1 98 ? -4.932 13.573 10.434 1.00 85.56 98 SER A O 1
ATOM 795 N N . ARG A 1 99 ? -5.211 12.759 8.349 1.00 83.88 99 ARG A N 1
ATOM 796 C CA . ARG A 1 99 ? -6.641 13.091 8.237 1.00 83.88 99 ARG A CA 1
ATOM 797 C C . ARG A 1 99 ? -7.475 12.300 9.237 1.00 83.88 99 ARG A C 1
ATOM 799 O O . ARG A 1 99 ? -8.237 12.900 9.984 1.00 83.88 99 ARG A O 1
ATOM 806 N N . LEU A 1 100 ? -7.241 10.993 9.316 1.00 81.19 100 LEU A N 1
ATOM 807 C CA . LEU A 1 100 ? -7.890 10.088 10.261 1.00 81.19 100 LEU A CA 1
ATOM 808 C C . LEU A 1 100 ? -7.732 10.570 11.715 1.00 81.19 100 LEU A C 1
ATOM 810 O O . LEU A 1 100 ? -8.706 10.711 12.450 1.00 81.19 100 LEU A O 1
ATOM 814 N N . LEU A 1 101 ? -6.497 10.901 12.110 1.00 80.69 101 LEU A N 1
ATOM 815 C CA . LEU A 1 101 ? -6.166 11.462 13.423 1.00 80.69 101 LEU A CA 1
ATOM 816 C C . LEU A 1 101 ? -6.869 12.795 13.690 1.00 80.69 101 LEU A C 1
ATOM 818 O O . LEU A 1 101 ? -7.299 13.063 14.814 1.00 80.69 101 LEU A O 1
ATOM 822 N N . GLN A 1 102 ? -6.928 13.663 12.682 1.00 81.50 102 GLN A N 1
ATOM 823 C CA . GLN A 1 102 ? -7.552 14.972 12.803 1.00 81.50 102 GLN A CA 1
ATOM 824 C C . GLN A 1 102 ? -9.066 14.848 12.983 1.00 81.50 102 GLN A C 1
ATOM 826 O O . GLN A 1 102 ? -9.603 15.477 13.892 1.00 81.50 102 GLN A O 1
ATOM 831 N N . GLU A 1 103 ? -9.732 14.034 12.164 1.00 78.75 103 GLU A N 1
ATOM 832 C CA . GLU A 1 103 ? -11.177 13.791 12.241 1.00 78.75 103 GLU A CA 1
ATOM 833 C C . GLU A 1 103 ? -11.570 13.146 13.569 1.00 78.75 103 GLU A C 1
ATOM 835 O O . GLU A 1 103 ? -12.525 13.587 14.209 1.00 78.75 103 GLU A O 1
ATOM 840 N N . TYR A 1 104 ? -10.770 12.186 14.041 1.00 72.56 104 TYR A N 1
ATOM 841 C CA . TYR A 1 104 ? -10.955 11.586 15.356 1.00 72.56 104 TYR A CA 1
ATOM 842 C C . TYR A 1 104 ? -10.884 12.632 16.483 1.00 72.56 104 TYR A C 1
ATOM 844 O O . TYR A 1 104 ? -11.765 12.703 17.339 1.00 72.56 104 TYR A O 1
ATOM 852 N N . ARG A 1 105 ? -9.873 13.513 16.463 1.00 77.06 105 ARG A N 1
ATOM 853 C CA . ARG A 1 105 ? -9.695 14.559 17.489 1.00 77.06 105 ARG A CA 1
ATOM 854 C C . ARG A 1 105 ? -10.796 15.614 17.490 1.00 77.06 105 ARG A C 1
ATOM 856 O O . ARG A 1 105 ? -11.098 16.162 18.547 1.00 77.06 105 ARG A O 1
ATOM 863 N N . THR A 1 106 ? -11.350 15.954 16.330 1.00 78.38 106 THR A N 1
ATOM 864 C CA . THR A 1 106 ? -12.378 16.999 16.216 1.00 78.38 106 THR A CA 1
ATOM 865 C C . THR A 1 106 ? -13.795 16.471 16.433 1.00 78.38 106 THR A C 1
ATOM 867 O O . THR A 1 106 ? -14.739 17.258 16.367 1.00 78.38 106 THR A O 1
ATOM 870 N N . GLY A 1 107 ? -13.961 15.170 16.707 1.00 66.06 107 GLY A N 1
ATOM 871 C CA . GLY A 1 107 ? -15.277 14.534 16.784 1.00 66.06 107 GLY A CA 1
ATOM 872 C C . GLY A 1 107 ? -16.004 14.551 15.438 1.00 66.06 107 GLY A C 1
ATOM 873 O O . GLY A 1 107 ? -17.236 14.531 15.397 1.00 66.06 107 GLY A O 1
ATOM 874 N N . GLY A 1 108 ? -15.250 14.645 14.338 1.00 63.22 108 GLY A N 1
ATOM 875 C CA . GLY A 1 108 ? -15.790 14.515 12.996 1.00 63.22 108 GLY A CA 1
ATOM 876 C C . GLY A 1 108 ? -16.415 13.135 12.834 1.00 63.22 108 GLY A C 1
ATOM 877 O O . GLY A 1 108 ? -15.858 12.128 13.266 1.00 63.22 108 GLY A O 1
ATOM 878 N N . THR A 1 109 ? -17.593 13.073 12.222 1.00 57.56 109 THR A N 1
ATOM 879 C CA . THR A 1 109 ? -18.166 11.792 11.814 1.00 57.56 109 THR A CA 1
ATOM 880 C C . THR A 1 109 ? -17.347 11.290 10.638 1.00 57.56 109 THR A C 1
ATOM 882 O O . THR A 1 109 ? -17.514 11.773 9.517 1.00 57.56 109 THR A O 1
ATOM 885 N N . VAL A 1 110 ? -16.458 10.327 10.884 1.00 60.72 110 VAL A N 1
ATOM 886 C CA . VAL A 1 110 ? -15.815 9.591 9.798 1.00 60.72 110 VAL A CA 1
ATOM 887 C C . VAL A 1 110 ? -16.883 8.698 9.172 1.00 60.72 110 VAL A C 1
ATOM 889 O O . VAL A 1 110 ? -17.094 7.556 9.559 1.00 60.72 110 VAL A O 1
ATOM 892 N N . THR A 1 111 ? -17.666 9.281 8.266 1.00 56.94 111 THR A N 1
ATOM 893 C CA . THR A 1 111 ? -18.865 8.658 7.678 1.00 56.94 111 THR A CA 1
ATOM 894 C C . THR A 1 111 ? -18.543 7.466 6.774 1.00 56.94 111 THR A C 1
ATOM 896 O O . THR A 1 111 ? -19.452 6.746 6.368 1.00 56.94 111 THR A O 1
ATOM 899 N N . GLU A 1 112 ? -17.262 7.237 6.483 1.00 67.44 112 GLU A N 1
ATOM 900 C CA . GLU A 1 112 ? -16.785 6.183 5.589 1.00 67.44 112 GLU A CA 1
ATOM 901 C C . GLU A 1 112 ? -16.383 4.884 6.309 1.00 67.44 112 GLU A C 1
ATOM 903 O O . GLU A 1 112 ? -16.229 3.860 5.640 1.00 67.44 112 GLU A O 1
ATOM 908 N N . PHE A 1 113 ? -16.262 4.893 7.645 1.00 69.44 113 PHE A N 1
ATOM 909 C CA . PHE A 1 113 ? -15.842 3.724 8.423 1.00 69.44 113 PHE A CA 1
ATOM 910 C C . PHE A 1 113 ? -16.976 3.138 9.261 1.00 69.44 113 PHE A C 1
ATOM 912 O O . PHE A 1 113 ? -17.741 3.832 9.930 1.00 69.44 113 PHE A O 1
ATOM 919 N N . SER A 1 114 ? -17.071 1.815 9.228 1.00 71.69 114 SER A N 1
ATOM 920 C CA . SER A 1 114 ? -17.903 1.022 10.120 1.00 71.69 114 SER A CA 1
ATOM 921 C C . SER A 1 114 ? -17.440 1.157 11.580 1.00 71.69 114 SER A C 1
ATOM 923 O O . SER A 1 114 ? -16.287 1.507 11.845 1.00 71.69 114 SER A O 1
ATOM 925 N N . PRO A 1 115 ? -18.310 0.850 12.558 1.00 71.69 115 PRO A N 1
ATOM 926 C CA . PRO A 1 115 ? -17.939 0.876 13.973 1.00 71.69 115 PRO A CA 1
ATOM 927 C C . PRO A 1 115 ? -16.713 0.013 14.305 1.00 71.69 115 PRO A C 1
ATOM 929 O O . PRO A 1 115 ? -15.886 0.419 15.116 1.00 71.69 115 PRO A O 1
ATOM 932 N N . ASP A 1 116 ? -16.564 -1.139 13.643 1.00 68.44 116 ASP A N 1
ATOM 933 C CA . ASP A 1 116 ? -15.424 -2.041 13.843 1.00 68.44 116 ASP A CA 1
ATOM 934 C C . ASP A 1 116 ? -14.119 -1.443 13.302 1.00 68.44 116 ASP A C 1
ATOM 936 O O . ASP A 1 116 ? -13.068 -1.589 13.924 1.00 68.44 116 ASP A O 1
ATOM 940 N N . GLU A 1 117 ? -14.186 -0.735 12.169 1.00 72.06 117 GLU A N 1
ATOM 941 C CA . GLU A 1 117 ? -13.059 0.020 11.607 1.00 72.06 117 GLU A CA 1
ATOM 942 C C . GLU A 1 117 ? -12.651 1.158 12.539 1.00 72.06 117 GLU A C 1
ATOM 944 O O . GLU A 1 117 ? -11.466 1.322 12.819 1.00 72.06 117 GLU A O 1
ATOM 949 N N . MET A 1 118 ? -13.623 1.896 13.079 1.00 71.69 118 MET A N 1
ATOM 950 C CA . MET A 1 118 ? -13.366 2.980 14.028 1.00 71.69 118 MET A CA 1
ATOM 951 C C . MET A 1 118 ? -12.741 2.475 15.333 1.00 71.69 118 MET A C 1
ATOM 953 O O . MET A 1 118 ? -11.767 3.060 15.794 1.00 71.69 118 MET A O 1
ATOM 957 N N . ALA A 1 119 ? -13.223 1.362 15.891 1.00 71.62 119 ALA A N 1
ATOM 958 C CA . ALA A 1 119 ? -12.644 0.762 17.096 1.00 71.62 119 ALA A CA 1
ATOM 959 C C . ALA A 1 119 ? -11.187 0.308 16.885 1.00 71.62 119 ALA A C 1
ATOM 961 O O . ALA A 1 119 ? -10.349 0.404 17.786 1.00 71.62 119 ALA A O 1
ATOM 962 N N . LEU A 1 120 ? -10.867 -0.172 15.681 1.00 68.50 120 LEU A N 1
ATOM 963 C CA . LEU A 1 120 ? -9.507 -0.541 15.302 1.00 68.50 120 LEU A CA 1
ATOM 964 C C . LEU A 1 120 ? -8.620 0.685 15.111 1.00 68.50 120 LEU A C 1
ATOM 966 O O . LEU A 1 120 ? -7.489 0.704 15.577 1.00 68.50 120 LEU A O 1
ATOM 970 N N . VAL A 1 121 ? -9.138 1.743 14.503 1.00 69.12 121 VAL A N 1
ATOM 971 C CA . VAL A 1 121 ? -8.436 3.024 14.443 1.00 69.12 121 VAL A CA 1
ATOM 972 C C . VAL A 1 121 ? -8.126 3.529 15.858 1.00 69.12 121 VAL A C 1
ATOM 974 O O . VAL A 1 121 ? -6.967 3.778 16.167 1.00 69.12 121 VAL A O 1
ATOM 977 N N . GLU A 1 122 ? -9.109 3.580 16.756 1.00 68.50 122 GLU A N 1
ATOM 978 C CA . GLU A 1 122 ? -8.937 4.039 18.145 1.00 68.50 122 GLU A CA 1
ATOM 979 C C . GLU A 1 122 ? -7.856 3.285 18.923 1.00 68.50 122 GLU A C 1
ATOM 981 O O . GLU A 1 122 ? -7.139 3.876 19.727 1.00 68.50 122 GLU A O 1
ATOM 986 N N . ARG A 1 123 ? -7.736 1.977 18.695 1.00 68.25 123 ARG A N 1
ATOM 987 C CA . ARG A 1 123 ? -6.802 1.115 19.425 1.00 68.25 123 ARG A CA 1
ATOM 988 C C . ARG A 1 123 ? -5.351 1.248 18.943 1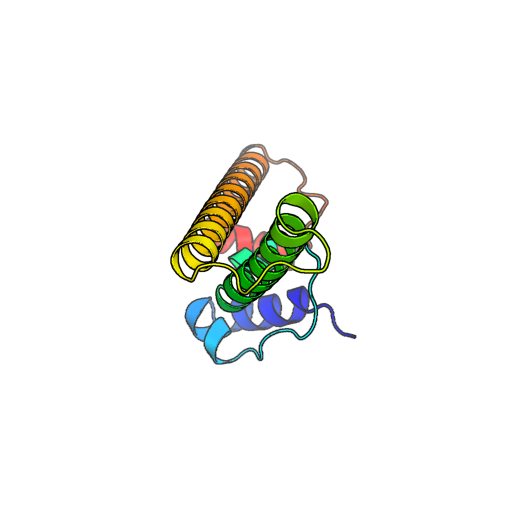.00 68.25 123 ARG A C 1
ATOM 990 O O . ARG A 1 123 ? -4.442 0.849 19.667 1.00 68.25 123 ARG A O 1
ATOM 997 N N . TRP A 1 124 ? -5.142 1.781 17.740 1.00 64.44 124 TRP A N 1
ATOM 998 C CA . TRP A 1 124 ? -3.843 1.824 17.056 1.00 64.44 124 TRP A CA 1
ATOM 999 C C . TRP A 1 124 ? -3.351 3.254 16.751 1.00 64.44 124 TRP A C 1
ATOM 1001 O O . TRP A 1 124 ? -2.262 3.421 16.190 1.00 64.44 124 TRP A O 1
ATOM 1011 N N . LEU A 1 125 ? -4.134 4.276 17.119 1.00 60.25 125 LEU A N 1
ATOM 1012 C CA . LEU A 1 125 ? -3.738 5.690 17.160 1.00 60.25 125 LEU A CA 1
ATOM 1013 C C . LEU A 1 125 ? -2.989 6.039 18.453 1.00 60.25 125 LEU A C 1
ATOM 1015 O O . LEU A 1 125 ? -2.030 6.841 18.337 1.00 60.25 125 LEU A O 1
#

Organism: NCBI:txid1075090

Radius of gyration: 17.61 Å; chains: 1; bounding box: 37×33×51 Å

pLDDT: mean 81.14, std 11.62, range [50.59, 97.31]

Sequence (125 aa):
MPDSRAQVLAVVNELADCTLAAEIVPLPKQWRSDDYLLFWLDPRVAEAEAERRTRRAISRWYDQHCGWRTGRIPVSETESIGADVRESLKGELEVFRSRLLQEYRTGGTVTEFSPDEMALVERWL

Secondary structure (DSSP, 8-state):
---HHHHHHHHHHHHS-HHHHHHHSPPPS---TT-HHHHHH-HHHHHHHHHHHHHHHHHHHHHHH--TT--PPPHHHHHHHHHHHHHHHHHHHHHHHHHHHHHHHTT---TTS-HHHHHHHHHH-

Foldseek 3Di:
DPDLLVQLLVQCVVVVDLVVSLVPDDDDPDDDLLPLLVCVSHVVVVVVSLVVQLVVVVVVCCVVPDDPDDDDDDPVVSVVSSVVSSVVSVVVSVVVLVVLVVCVVVVNPPVVDDPSSVVSNVSVD